Protein AF-M6FVX1-F1 (afdb_monomer_lite)

Radius of gyration: 15.95 Å; chains: 1; bounding box: 38×27×40 Å

Secondary structure (DSSP, 8-state):
-EEEES---SSPPPGGGSTT--EEEEEB--THHHHHHSGGGS------GGGGT--PPEEESSSS--TTT-EEEETTEEEEEPPHHHHTTSPB-PBPPTTHHHHHHHHHHHHS--

pLDDT: mean 89.88, std 7.35, range [46.69, 96.62]

Organism: NCBI:txid996804

Structure (mmCIF, N/CA/C/O backbone):
data_AF-M6FVX1-F1
#
_entry.id   AF-M6FVX1-F1
#
loop_
_atom_site.group_PDB
_atom_site.id
_atom_site.type_symbol
_atom_site.label_atom_id
_atom_site.label_alt_id
_atom_site.label_comp_id
_atom_site.label_asym_id
_atom_site.label_entity_id
_atom_site.label_seq_id
_atom_site.pdbx_PDB_ins_code
_atom_site.Cartn_x
_atom_site.Cartn_y
_atom_site.Cartn_z
_atom_site.occupancy
_atom_site.B_iso_or_equiv
_atom_site.auth_seq_id
_atom_site.auth_comp_id
_atom_site.auth_asym_id
_atom_site.auth_atom_id
_atom_site.pdbx_PDB_model_num
ATOM 1 N N . MET A 1 1 ? 4.470 5.313 3.480 1.00 88.88 1 MET A N 1
ATOM 2 C CA . MET A 1 1 ? 3.725 4.213 2.831 1.00 88.88 1 MET A CA 1
ATOM 3 C C . MET A 1 1 ? 2.622 3.774 3.768 1.00 88.88 1 MET A C 1
ATOM 5 O O . MET A 1 1 ? 2.798 3.894 4.975 1.00 88.88 1 MET A O 1
ATOM 9 N N . ALA A 1 2 ? 1.511 3.307 3.219 1.00 92.38 2 ALA A N 1
ATOM 10 C CA . ALA A 1 2 ? 0.438 2.668 3.963 1.00 92.38 2 ALA A CA 1
ATOM 11 C C . ALA A 1 2 ? -0.020 1.409 3.230 1.00 92.38 2 ALA A C 1
ATOM 13 O O . ALA A 1 2 ? 0.160 1.302 2.016 1.00 92.38 2 ALA A O 1
ATOM 14 N N . GLY A 1 3 ? -0.608 0.484 3.983 1.00 92.25 3 GLY A N 1
ATOM 15 C CA . GLY A 1 3 ? -1.238 -0.720 3.463 1.00 92.25 3 GLY A CA 1
ATOM 16 C C . GLY A 1 3 ? -2.665 -0.843 3.981 1.00 92.25 3 GLY A C 1
ATOM 17 O O . GLY A 1 3 ? -2.930 -0.531 5.142 1.00 92.25 3 GLY A O 1
ATOM 18 N N . LEU A 1 4 ? -3.578 -1.286 3.121 1.00 93.38 4 LEU A N 1
ATOM 19 C CA . LEU A 1 4 ? -4.910 -1.716 3.532 1.00 93.38 4 LEU A CA 1
ATOM 20 C C . LEU A 1 4 ? -4.798 -3.128 4.110 1.00 93.38 4 LEU A C 1
ATOM 22 O O . LEU A 1 4 ? -4.457 -4.050 3.376 1.00 93.38 4 LEU A O 1
ATOM 26 N N . MET A 1 5 ? -5.048 -3.297 5.404 1.00 93.56 5 MET A N 1
ATOM 27 C CA . MET A 1 5 ? -4.966 -4.600 6.074 1.00 93.56 5 MET A CA 1
ATOM 28 C C . MET A 1 5 ? -6.161 -5.492 5.713 1.00 93.56 5 MET A C 1
ATOM 30 O O . MET A 1 5 ? -7.287 -5.005 5.636 1.00 93.56 5 MET A O 1
ATOM 34 N N . ASP A 1 6 ? -5.936 -6.799 5.552 1.00 92.94 6 ASP A N 1
ATOM 35 C CA . ASP A 1 6 ? -7.003 -7.802 5.409 1.00 92.94 6 ASP A CA 1
ATOM 36 C C . ASP A 1 6 ? -7.617 -8.143 6.771 1.00 92.94 6 ASP A C 1
ATOM 38 O O . ASP A 1 6 ? -7.410 -9.212 7.351 1.00 92.94 6 ASP A O 1
ATOM 42 N N . TRP A 1 7 ? -8.340 -7.173 7.316 1.00 91.31 7 TRP A N 1
ATOM 43 C CA . TRP A 1 7 ? -9.033 -7.289 8.587 1.00 91.31 7 TRP A CA 1
ATOM 44 C C . TRP A 1 7 ? -10.417 -6.645 8.494 1.00 91.31 7 TRP A C 1
ATOM 46 O O . TRP A 1 7 ? -10.590 -5.601 7.868 1.00 91.31 7 TRP A O 1
ATOM 56 N N . ILE A 1 8 ? -11.399 -7.284 9.127 1.00 89.94 8 ILE A N 1
ATOM 57 C CA . ILE A 1 8 ? -12.775 -6.804 9.235 1.00 89.94 8 ILE A CA 1
ATOM 58 C C . ILE A 1 8 ? -13.277 -7.075 10.652 1.00 89.94 8 ILE A C 1
ATOM 60 O O . ILE A 1 8 ? -13.028 -8.143 11.213 1.00 89.94 8 ILE A O 1
ATOM 64 N N . GLY A 1 9 ? -13.977 -6.106 11.230 1.00 87.94 9 GLY A N 1
ATOM 65 C CA . GLY A 1 9 ? -14.549 -6.206 12.564 1.00 87.94 9 GLY A CA 1
ATOM 66 C C . GLY A 1 9 ? -15.362 -4.967 12.916 1.00 87.94 9 GLY A C 1
ATOM 67 O O . GLY A 1 9 ? -15.233 -3.922 12.283 1.00 87.94 9 GLY A O 1
ATOM 68 N N . GLU A 1 10 ? -16.213 -5.094 13.929 1.00 86.88 10 GLU A N 1
ATOM 69 C CA . GLU A 1 10 ? -17.144 -4.035 14.350 1.00 86.88 10 GLU A CA 1
ATOM 70 C C . GLU A 1 10 ? -16.553 -3.088 15.406 1.00 86.88 10 GLU A C 1
ATOM 72 O O . GLU A 1 10 ? -17.126 -2.048 15.720 1.00 86.88 10 GLU A O 1
ATOM 77 N N . VAL A 1 11 ? -15.400 -3.445 15.974 1.00 88.56 11 VAL A N 1
ATOM 78 C CA . VAL A 1 11 ? -14.725 -2.706 17.048 1.00 88.56 11 VAL A CA 1
ATOM 79 C C . VAL A 1 11 ? -13.300 -2.369 16.644 1.00 88.56 11 VAL A C 1
ATOM 81 O O . VAL A 1 11 ? -12.719 -3.045 15.806 1.00 88.56 11 VAL A O 1
ATOM 84 N N . VAL A 1 12 ? -12.708 -1.349 17.266 1.00 87.50 12 VAL A N 1
ATOM 85 C CA . VAL A 1 12 ? -11.298 -0.997 17.036 1.00 87.50 12 VAL A CA 1
ATOM 86 C C . VAL A 1 12 ? -10.401 -2.228 17.251 1.00 87.50 12 VAL A C 1
ATOM 88 O O . VAL A 1 12 ? -10.460 -2.807 18.341 1.00 87.50 12 VAL A O 1
ATOM 91 N N . PRO A 1 13 ? -9.562 -2.615 16.267 1.00 89.25 13 PRO A N 1
ATOM 92 C CA . PRO A 1 13 ? -8.708 -3.787 16.400 1.00 89.25 13 PRO A CA 1
ATOM 93 C C . PRO A 1 13 ? -7.659 -3.579 17.493 1.00 89.25 13 PRO A C 1
ATOM 95 O O . PRO A 1 13 ? -7.055 -2.511 17.620 1.00 89.25 13 PRO A O 1
ATOM 98 N N . LYS A 1 14 ? -7.405 -4.633 18.261 1.00 89.06 14 LYS A N 1
ATOM 99 C CA . LYS A 1 14 ? -6.241 -4.781 19.133 1.00 89.06 14 LYS A CA 1
ATOM 100 C C . LYS A 1 14 ? -5.107 -5.441 18.356 1.00 89.06 14 LYS A C 1
ATOM 102 O O . LYS A 1 14 ? -5.306 -6.016 17.291 1.00 89.06 14 LYS A O 1
ATOM 107 N N . GLU A 1 15 ? -3.907 -5.413 18.928 1.00 87.44 15 GLU A N 1
ATOM 108 C CA . GLU A 1 15 ? -2.715 -5.995 18.304 1.00 87.44 15 GLU A CA 1
ATOM 109 C C . GLU A 1 15 ? -2.925 -7.453 17.852 1.00 87.44 15 GLU A C 1
ATOM 111 O O . GLU A 1 15 ? -2.589 -7.807 16.723 1.00 87.44 15 GLU A O 1
ATOM 116 N N . ASN A 1 16 ? -3.541 -8.278 18.703 1.00 88.50 16 ASN A N 1
ATOM 117 C CA . ASN A 1 16 ? -3.797 -9.688 18.403 1.00 88.50 16 ASN A CA 1
ATOM 118 C C . ASN A 1 16 ? -4.836 -9.899 17.292 1.00 88.50 16 ASN A C 1
ATOM 120 O O . ASN A 1 16 ? -4.800 -10.940 16.643 1.00 88.50 16 ASN A O 1
ATOM 124 N N . ASP A 1 17 ? -5.725 -8.933 17.041 1.00 90.88 17 ASP A N 1
ATOM 125 C CA . ASP A 1 17 ? -6.719 -9.032 15.963 1.00 90.88 17 ASP A CA 1
ATOM 126 C C . ASP A 1 17 ? -6.061 -8.894 14.578 1.00 90.88 17 ASP A C 1
ATOM 128 O O . ASP A 1 17 ? -6.582 -9.387 13.575 1.00 90.88 17 ASP A O 1
ATOM 132 N N . LEU A 1 18 ? -4.891 -8.247 14.530 1.00 91.19 18 LEU A N 1
ATOM 133 C CA . LEU A 1 18 ? -4.089 -8.037 13.324 1.00 91.19 18 LEU A CA 1
ATOM 134 C C . LEU A 1 18 ? -3.009 -9.111 13.125 1.00 91.19 18 LEU A C 1
ATOM 136 O O . LEU A 1 18 ? -2.370 -9.139 12.074 1.00 91.19 18 LEU A O 1
ATOM 140 N N . ALA A 1 19 ? -2.798 -9.994 14.104 1.00 93.19 19 ALA A N 1
ATOM 141 C CA . ALA A 1 19 ? -1.752 -11.005 14.040 1.00 93.19 19 ALA A CA 1
ATOM 142 C C . ALA A 1 19 ? -1.961 -11.963 12.853 1.00 93.19 19 ALA A C 1
ATOM 144 O O . ALA A 1 19 ? -3.048 -12.505 12.641 1.00 93.19 19 ALA A O 1
ATOM 145 N N . GLY A 1 20 ? -0.905 -12.161 12.065 1.00 92.88 20 GLY A N 1
ATOM 146 C CA . GLY A 1 20 ? -0.908 -12.995 10.863 1.00 92.88 20 GLY A CA 1
ATOM 147 C C . GLY A 1 20 ? -1.705 -12.431 9.681 1.00 92.88 20 GLY A C 1
ATOM 148 O O . GLY A 1 20 ? -1.777 -13.088 8.641 1.00 92.88 20 GLY A O 1
ATOM 149 N N . LYS A 1 21 ? -2.308 -11.240 9.801 1.00 93.88 21 LYS A N 1
ATOM 150 C CA . LYS A 1 21 ? -2.999 -10.577 8.687 1.00 93.88 21 LYS A CA 1
ATOM 151 C C . LYS A 1 21 ? -1.990 -9.939 7.739 1.00 93.88 21 LYS A C 1
ATOM 153 O O . LYS A 1 21 ? -0.941 -9.474 8.165 1.00 93.88 21 LYS A O 1
ATOM 158 N N . GLN A 1 22 ? -2.326 -9.903 6.453 1.00 94.25 22 GLN A N 1
ATOM 159 C CA . GLN A 1 22 ? -1.496 -9.306 5.404 1.00 94.25 22 GLN A CA 1
ATOM 160 C C . GLN A 1 22 ? -2.099 -7.991 4.907 1.00 94.25 22 GLN A C 1
ATOM 162 O O . GLN A 1 22 ? -3.252 -7.667 5.200 1.00 94.25 22 GLN A O 1
ATOM 167 N N . THR A 1 23 ? -1.334 -7.235 4.123 1.00 94.00 23 THR A N 1
ATOM 168 C CA . THR A 1 23 ? -1.873 -6.098 3.373 1.00 94.00 23 THR A CA 1
ATOM 169 C C . THR A 1 23 ? -2.499 -6.575 2.065 1.00 94.00 23 THR A C 1
ATOM 171 O O . THR A 1 23 ? -1.857 -7.290 1.305 1.00 94.00 23 THR A O 1
ATOM 174 N N . ILE A 1 24 ? -3.718 -6.132 1.768 1.00 93.88 24 ILE A N 1
ATOM 175 C CA . ILE A 1 24 ? -4.396 -6.353 0.482 1.00 93.88 24 ILE A CA 1
ATOM 176 C C . ILE A 1 24 ? -3.752 -5.504 -0.619 1.00 93.88 24 ILE A C 1
ATOM 178 O O . ILE A 1 24 ? -3.616 -5.942 -1.758 1.00 93.88 24 ILE A O 1
ATOM 182 N N . LYS A 1 25 ? -3.396 -4.258 -0.292 1.00 92.44 25 LYS A N 1
ATOM 183 C CA . LYS A 1 25 ? -2.796 -3.307 -1.232 1.00 92.44 25 LYS A CA 1
ATOM 184 C C . LYS A 1 25 ? -1.943 -2.298 -0.484 1.00 92.44 25 LYS A C 1
ATOM 186 O O . LYS A 1 25 ? -2.350 -1.850 0.590 1.00 92.44 25 LYS A O 1
ATOM 191 N N . GLN A 1 26 ? -0.825 -1.880 -1.071 1.00 93.94 26 GLN A N 1
ATOM 192 C CA . GLN A 1 26 ? 0.026 -0.823 -0.526 1.00 93.94 26 GLN A CA 1
ATOM 193 C C . GLN A 1 26 ? 0.169 0.374 -1.474 1.00 93.94 26 GLN A C 1
ATOM 195 O O . GLN A 1 26 ? 0.037 0.259 -2.694 1.00 93.94 26 GLN A O 1
ATOM 200 N N . GLY A 1 27 ? 0.450 1.543 -0.897 1.00 92.44 27 GLY A N 1
ATOM 201 C CA . GLY A 1 27 ? 0.668 2.774 -1.649 1.00 92.44 27 GLY A CA 1
ATOM 202 C C . GLY A 1 27 ? 1.274 3.908 -0.828 1.00 92.44 27 GLY A C 1
ATOM 203 O O . GLY A 1 27 ? 1.481 3.821 0.390 1.00 92.44 27 GLY A O 1
ATOM 204 N N . GLN A 1 28 ? 1.583 5.009 -1.509 1.00 92.31 28 GLN A N 1
ATOM 205 C CA . GLN A 1 28 ? 2.058 6.228 -0.866 1.00 92.31 28 GLN A CA 1
ATOM 206 C C . GLN A 1 28 ? 0.868 7.102 -0.473 1.00 92.31 28 GLN A C 1
ATOM 208 O O . GLN A 1 28 ? 0.061 7.456 -1.317 1.00 92.31 28 GLN A O 1
ATOM 213 N N . ILE A 1 29 ? 0.789 7.505 0.793 1.00 91.31 29 ILE A N 1
ATOM 214 C CA . ILE A 1 29 ? -0.226 8.444 1.282 1.00 91.31 29 ILE A CA 1
ATOM 215 C C . ILE A 1 29 ? 0.447 9.630 1.966 1.00 91.31 29 ILE A C 1
ATOM 217 O O . ILE A 1 29 ? 1.546 9.5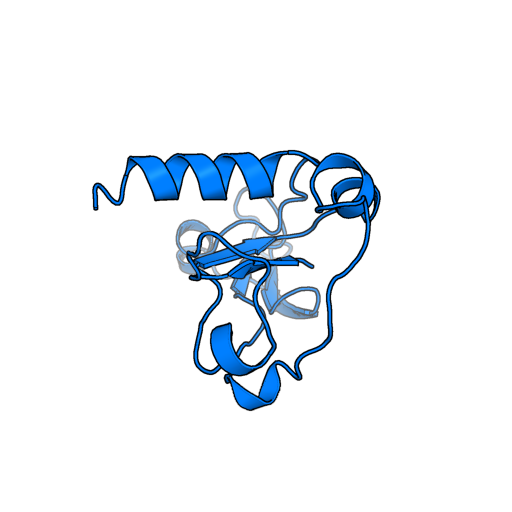06 2.511 1.00 91.31 29 ILE A O 1
ATOM 221 N N . HIS A 1 30 ? -0.233 10.773 1.980 1.00 91.94 30 HIS A N 1
ATOM 222 C CA . HIS A 1 30 ? 0.145 11.897 2.832 1.00 91.94 30 HIS A CA 1
ATOM 223 C C . HIS A 1 30 ? -0.343 11.665 4.267 1.00 91.94 30 HIS A C 1
ATOM 225 O O . HIS A 1 30 ? -1.408 11.076 4.462 1.00 91.94 30 HIS A O 1
ATOM 231 N N . ILE A 1 31 ? 0.355 12.213 5.267 1.00 88.88 31 ILE A N 1
ATOM 232 C CA . ILE A 1 31 ? -0.045 12.109 6.683 1.00 88.88 31 ILE A CA 1
ATOM 233 C C . ILE A 1 31 ? -1.444 12.688 6.955 1.00 88.88 31 ILE A C 1
ATOM 235 O O . ILE A 1 31 ? -2.159 12.204 7.824 1.00 88.88 31 ILE A O 1
ATOM 239 N N . LYS A 1 32 ? -1.872 13.664 6.140 1.00 91.75 32 LYS A N 1
ATOM 240 C CA . LYS A 1 32 ? -3.227 14.246 6.166 1.00 91.75 32 LYS A CA 1
ATOM 241 C C . LYS A 1 32 ? -4.326 13.182 6.068 1.00 91.75 32 LYS A C 1
ATOM 243 O O . LYS A 1 32 ? -5.355 13.348 6.701 1.00 91.75 32 LYS A O 1
ATOM 248 N N . THR A 1 33 ? -4.076 12.072 5.375 1.00 91.56 33 THR A N 1
ATOM 249 C CA . THR A 1 33 ? -4.990 10.918 5.315 1.00 91.56 33 THR A CA 1
ATOM 250 C C . THR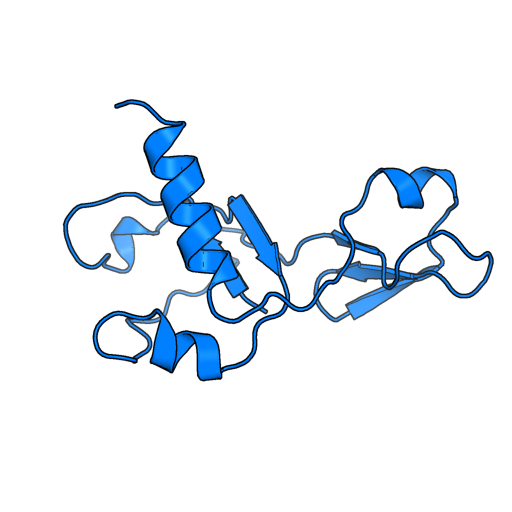 A 1 33 ? -5.427 10.460 6.707 1.00 91.56 33 THR A C 1
ATOM 252 O O . THR A 1 33 ? -6.604 10.223 6.921 1.00 91.56 33 THR A O 1
ATOM 255 N N . ILE A 1 34 ? -4.517 10.435 7.691 1.00 89.50 34 ILE A N 1
ATOM 256 C CA . ILE A 1 34 ? -4.845 10.053 9.075 1.00 89.50 34 ILE A CA 1
ATOM 257 C C . ILE A 1 34 ? -5.882 11.013 9.668 1.00 89.50 34 ILE A C 1
ATOM 259 O O . ILE A 1 34 ? -6.825 10.579 10.320 1.00 89.50 34 ILE A O 1
ATOM 263 N N . HIS A 1 35 ? -5.747 12.315 9.420 1.00 89.69 35 HIS A N 1
ATOM 264 C CA . HIS A 1 35 ? -6.691 13.305 9.935 1.00 89.69 35 HIS A CA 1
ATOM 265 C C . HIS A 1 35 ? -8.063 13.263 9.259 1.00 89.69 35 HIS A C 1
ATOM 267 O O . HIS A 1 35 ? -9.044 13.655 9.889 1.00 89.69 35 HIS A O 1
ATOM 273 N N . GLU A 1 36 ? -8.123 12.830 8.001 1.00 90.31 36 GLU A N 1
ATOM 274 C CA . GLU A 1 36 ? -9.369 12.780 7.231 1.00 90.31 36 GLU A CA 1
ATOM 275 C C . GLU A 1 36 ? -10.114 11.452 7.418 1.00 90.31 36 GLU A C 1
ATOM 277 O O . GLU A 1 36 ? -11.340 11.449 7.472 1.00 90.31 36 GLU A O 1
ATOM 282 N N . THR A 1 37 ? -9.400 10.325 7.542 1.00 87.88 37 THR A N 1
ATOM 283 C CA . THR A 1 37 ? -10.017 8.989 7.476 1.00 87.88 37 THR A CA 1
ATOM 284 C C . THR A 1 37 ? -9.847 8.133 8.728 1.00 87.88 37 THR A C 1
ATOM 286 O O . THR A 1 37 ? -10.520 7.110 8.834 1.00 87.88 37 THR A O 1
ATOM 289 N N . ALA A 1 38 ? -8.948 8.468 9.662 1.00 86.69 38 ALA A N 1
ATOM 290 C CA . ALA A 1 38 ? -8.761 7.647 10.860 1.00 86.69 38 ALA A CA 1
ATOM 291 C C . ALA A 1 38 ? -9.822 7.947 11.926 1.00 86.69 38 ALA A C 1
ATOM 293 O O . ALA A 1 38 ? -10.235 9.095 12.117 1.00 86.69 38 ALA A O 1
ATOM 294 N N . LEU A 1 39 ? -10.195 6.917 12.690 1.00 82.88 39 LEU A N 1
ATOM 295 C CA . LEU A 1 39 ? -11.030 7.075 13.877 1.00 82.88 39 LEU A CA 1
ATOM 296 C C . LEU A 1 39 ? -10.350 8.042 14.860 1.00 82.88 39 LEU A C 1
ATOM 298 O O . LEU A 1 39 ? -9.171 7.888 15.182 1.00 82.88 39 LEU A O 1
ATOM 302 N N . ASP A 1 40 ? -11.079 9.065 15.304 1.00 86.81 40 ASP A N 1
ATOM 303 C CA . ASP A 1 40 ? -10.577 10.165 16.142 1.00 86.81 40 ASP A CA 1
ATOM 304 C C . ASP A 1 40 ? -9.334 10.891 15.589 1.00 86.81 40 ASP A C 1
ATOM 306 O O . ASP A 1 40 ? -8.598 11.523 16.350 1.00 86.81 40 ASP A O 1
ATOM 310 N N . LYS A 1 41 ? -9.077 10.816 14.274 1.00 88.44 41 LYS A N 1
ATOM 311 C CA . LYS A 1 41 ? -7.953 11.496 13.606 1.00 88.44 41 LYS A CA 1
ATOM 312 C C . LYS A 1 41 ? -6.571 11.112 14.161 1.00 88.44 41 LYS A C 1
ATOM 314 O O . LYS A 1 41 ? -5.648 11.930 14.122 1.00 88.44 41 LYS A O 1
ATOM 319 N N . LYS A 1 42 ? -6.424 9.893 14.699 1.00 85.12 42 LYS A N 1
ATOM 320 C CA . LYS A 1 42 ? -5.205 9.414 15.378 1.00 85.12 42 LYS A CA 1
ATOM 321 C C . LYS A 1 42 ? -4.768 8.028 14.902 1.00 85.12 42 LYS A C 1
ATOM 323 O O . LYS A 1 42 ? -5.553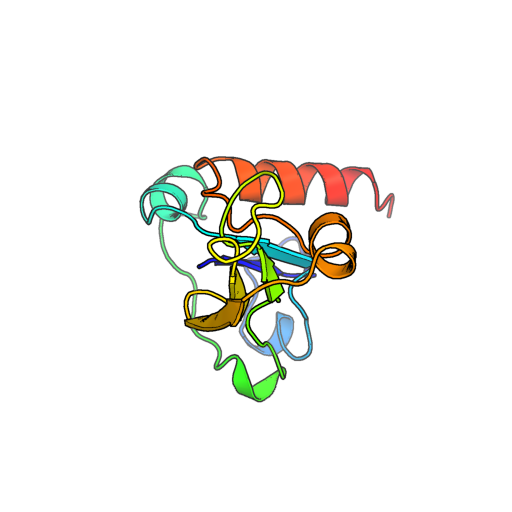 7.262 14.353 1.00 85.12 42 LYS A O 1
ATOM 328 N N . ILE A 1 43 ? -3.501 7.699 15.152 1.00 84.56 43 ILE A N 1
ATOM 329 C CA . ILE A 1 43 ? -2.960 6.347 14.960 1.00 84.56 43 ILE A CA 1
ATOM 330 C C . ILE A 1 43 ? -3.336 5.498 16.177 1.00 84.56 43 ILE A C 1
ATOM 332 O O . ILE A 1 43 ? -3.154 5.929 17.317 1.00 84.56 43 ILE A O 1
ATOM 336 N N . LEU A 1 44 ? -3.854 4.296 15.935 1.00 81.44 44 LEU A N 1
ATOM 337 C CA . LEU A 1 44 ? -4.270 3.361 16.976 1.00 81.44 44 LEU A CA 1
ATOM 338 C C . LEU A 1 44 ? -3.275 2.203 17.059 1.00 81.44 44 LEU A C 1
ATOM 340 O O . LEU A 1 44 ? -3.225 1.352 16.176 1.00 81.44 44 LEU A O 1
ATOM 344 N N . GLY A 1 45 ? -2.499 2.179 18.143 1.00 83.06 45 GLY A N 1
ATOM 345 C CA . GLY A 1 45 ? -1.574 1.091 18.451 1.00 83.06 45 GLY A CA 1
ATOM 346 C C . GLY A 1 45 ? -0.305 1.059 17.595 1.00 83.06 45 GLY A C 1
ATOM 347 O O . GLY A 1 45 ? -0.015 1.957 16.805 1.00 83.06 45 GLY A O 1
ATOM 348 N N . TYR A 1 46 ? 0.478 0.006 17.813 1.00 86.62 46 TYR A N 1
ATOM 349 C CA . TYR A 1 46 ? 1.709 -0.298 17.096 1.00 86.62 46 TYR A CA 1
ATOM 350 C C . TYR A 1 46 ? 1.911 -1.813 17.123 1.00 86.62 46 TYR A C 1
ATOM 352 O O . TYR A 1 46 ? 1.842 -2.418 18.190 1.00 86.62 46 TYR A O 1
ATOM 360 N N . ARG A 1 47 ? 2.178 -2.411 15.961 1.00 89.06 47 ARG A N 1
ATOM 361 C CA . ARG A 1 47 ? 2.583 -3.810 15.830 1.00 89.06 47 ARG A CA 1
ATOM 362 C C . ARG A 1 47 ? 3.791 -3.886 14.913 1.00 89.06 47 ARG A C 1
ATOM 364 O O . ARG A 1 47 ? 3.829 -3.228 13.873 1.00 89.06 47 ARG A O 1
ATOM 371 N N . ASN A 1 48 ? 4.787 -4.670 15.308 1.00 91.25 48 ASN A N 1
ATOM 372 C CA . ASN A 1 48 ? 5.971 -4.862 14.488 1.00 91.25 48 ASN A CA 1
ATOM 373 C C . ASN A 1 48 ? 5.637 -5.745 13.271 1.00 91.25 48 ASN A C 1
ATOM 375 O O . ASN A 1 48 ? 5.356 -6.928 13.436 1.00 91.25 48 ASN A O 1
ATOM 379 N N . LEU A 1 49 ? 5.737 -5.176 12.066 1.00 91.62 49 LEU A N 1
ATOM 380 C CA . LEU A 1 49 ? 5.434 -5.842 10.793 1.00 91.62 49 LEU A CA 1
ATOM 381 C C . LEU A 1 49 ? 6.226 -7.139 10.561 1.00 91.62 49 LEU A C 1
ATOM 383 O O . LEU A 1 49 ? 5.719 -8.059 9.921 1.00 91.62 49 LEU A O 1
ATOM 387 N N . TYR A 1 50 ? 7.442 -7.243 11.112 1.00 93.12 50 TYR A N 1
ATOM 388 C CA . TYR A 1 50 ? 8.268 -8.449 10.989 1.00 93.12 50 TYR A CA 1
ATOM 389 C C . TYR A 1 50 ? 7.623 -9.685 11.628 1.00 93.12 50 TYR A C 1
ATOM 391 O O . TYR A 1 50 ? 7.895 -10.799 11.191 1.00 93.12 50 TYR A O 1
ATOM 399 N N . LEU A 1 51 ? 6.771 -9.503 12.645 1.00 94.19 51 LEU A N 1
ATOM 400 C CA . LEU A 1 51 ? 6.072 -10.612 13.303 1.00 94.19 51 LEU A CA 1
ATOM 401 C C . LEU A 1 51 ? 5.037 -11.271 12.386 1.00 94.19 51 LEU A C 1
ATOM 403 O O . LEU A 1 51 ? 4.701 -12.433 12.590 1.00 94.19 51 LEU A O 1
ATOM 407 N N . ASP A 1 52 ? 4.552 -10.532 11.389 1.00 94.06 52 ASP A N 1
ATOM 408 C CA . ASP A 1 52 ? 3.522 -10.979 10.453 1.00 94.06 52 ASP A CA 1
ATOM 409 C C . ASP A 1 52 ? 4.069 -11.153 9.029 1.00 94.06 52 ASP A C 1
ATOM 411 O O . ASP A 1 52 ? 3.297 -11.360 8.098 1.00 94.06 52 ASP A O 1
ATOM 415 N N . TYR A 1 53 ? 5.393 -11.080 8.841 1.00 94.38 53 TYR A N 1
ATOM 416 C CA . TYR A 1 53 ? 6.060 -11.177 7.534 1.00 94.38 53 TYR A CA 1
ATOM 417 C C . TYR A 1 53 ? 5.556 -10.156 6.497 1.00 94.38 53 TYR A C 1
ATOM 419 O O . TYR A 1 53 ? 5.609 -10.409 5.293 1.00 94.38 53 TYR A O 1
ATOM 427 N N . ILE A 1 54 ? 5.082 -8.993 6.955 1.00 94.88 54 ILE A N 1
ATOM 428 C CA . ILE A 1 54 ? 4.618 -7.923 6.070 1.00 94.88 54 ILE A CA 1
ATOM 429 C C . ILE A 1 54 ? 5.834 -7.177 5.522 1.00 94.88 54 ILE A C 1
ATOM 431 O O . ILE A 1 54 ? 6.561 -6.500 6.251 1.00 94.88 54 ILE A O 1
ATOM 435 N N . GLU A 1 55 ? 6.016 -7.268 4.211 1.00 94.75 55 GLU A N 1
ATOM 436 C CA . GLU A 1 55 ? 7.080 -6.606 3.463 1.00 94.75 55 GLU A CA 1
ATOM 437 C C . GLU A 1 55 ? 6.498 -5.545 2.515 1.00 94.75 55 GLU A C 1
ATOM 439 O O . GLU A 1 55 ? 5.334 -5.638 2.119 1.00 94.75 55 GLU A O 1
ATOM 444 N N . PRO A 1 56 ? 7.285 -4.531 2.113 1.00 95.12 56 PRO A N 1
ATOM 445 C CA . PRO A 1 56 ? 6.854 -3.606 1.076 1.00 95.12 56 PRO A CA 1
ATOM 446 C C . PRO A 1 56 ? 6.626 -4.314 -0.263 1.00 95.12 56 PRO A C 1
ATOM 448 O O . PRO A 1 56 ? 7.470 -5.113 -0.687 1.00 95.12 56 PRO A O 1
ATOM 451 N N . ASP A 1 57 ? 5.543 -3.947 -0.947 1.00 94.88 57 ASP A N 1
ATOM 452 C CA . ASP A 1 57 ? 5.228 -4.449 -2.288 1.00 94.88 57 ASP A CA 1
ATOM 453 C C . ASP A 1 57 ? 6.269 -4.000 -3.333 1.00 94.88 57 ASP A C 1
ATOM 455 O O . ASP A 1 57 ? 7.052 -3.056 -3.130 1.00 94.88 57 ASP A O 1
ATOM 459 N N . LEU A 1 58 ? 6.264 -4.691 -4.477 1.00 95.56 58 LEU A N 1
ATOM 460 C CA . LEU A 1 58 ? 7.029 -4.306 -5.657 1.00 95.56 58 LEU A CA 1
ATOM 461 C C . LEU A 1 58 ? 6.231 -3.337 -6.532 1.00 95.56 58 LEU A C 1
ATOM 463 O O . LEU A 1 58 ? 5.069 -3.586 -6.847 1.00 95.56 58 LEU A O 1
ATOM 467 N N . PHE A 1 59 ? 6.884 -2.262 -6.969 1.00 95.38 59 PHE A N 1
ATOM 468 C CA . PHE A 1 59 ? 6.270 -1.215 -7.780 1.00 95.38 59 PHE A CA 1
ATOM 469 C C . PHE A 1 59 ? 7.148 -0.806 -8.960 1.00 95.38 59 PHE A C 1
ATOM 471 O O . PHE A 1 59 ? 8.378 -0.839 -8.877 1.00 95.38 59 PHE A O 1
ATOM 478 N N . ARG A 1 60 ? 6.520 -0.321 -10.033 1.00 94.88 60 ARG A N 1
ATOM 479 C CA . ARG A 1 60 ? 7.201 0.469 -11.068 1.00 94.88 60 ARG A CA 1
ATOM 480 C C . ARG A 1 60 ? 7.264 1.941 -10.657 1.00 94.88 60 ARG A C 1
ATOM 482 O O . ARG A 1 60 ? 6.296 2.489 -10.133 1.00 94.88 60 ARG A O 1
ATOM 489 N N . SER A 1 61 ? 8.401 2.586 -10.906 1.00 93.62 61 SER A N 1
ATOM 490 C CA . SER A 1 61 ? 8.672 3.962 -10.461 1.00 93.62 61 SER A CA 1
ATOM 491 C C . SER A 1 61 ? 7.836 5.044 -11.150 1.00 93.62 61 SER A C 1
ATOM 493 O O . SER A 1 61 ? 7.748 6.159 -10.645 1.00 93.62 61 SER A O 1
ATOM 495 N N . GLN A 1 62 ? 7.271 4.750 -12.320 1.00 91.06 62 GLN A N 1
ATOM 496 C CA . GLN A 1 62 ? 6.576 5.720 -13.163 1.00 91.06 62 GLN A CA 1
ATOM 497 C C . GLN A 1 62 ? 5.541 5.036 -14.056 1.00 91.06 62 GLN A C 1
ATOM 499 O O . GLN A 1 62 ? 5.532 3.806 -14.175 1.00 91.06 62 GLN A O 1
ATOM 504 N N . ASP A 1 63 ? 4.685 5.845 -14.684 1.00 88.75 63 ASP A N 1
ATOM 505 C CA . ASP A 1 63 ? 3.758 5.339 -15.688 1.00 88.75 63 ASP A CA 1
ATOM 506 C C . ASP A 1 63 ? 4.444 5.164 -17.049 1.00 88.75 63 ASP A C 1
ATOM 508 O O . ASP A 1 63 ? 5.366 5.903 -17.395 1.00 88.75 63 ASP A O 1
ATOM 512 N N . GLY A 1 64 ? 3.992 4.173 -17.815 1.00 85.94 64 GLY A N 1
ATOM 513 C CA . GLY A 1 64 ? 4.669 3.680 -19.010 1.00 85.94 64 GLY A CA 1
ATOM 514 C C . GLY A 1 64 ? 6.026 3.006 -18.755 1.00 85.94 64 GLY A C 1
ATOM 515 O O . GLY A 1 64 ? 6.588 3.038 -17.658 1.00 85.94 64 GLY A O 1
ATOM 516 N N . TYR A 1 65 ? 6.558 2.398 -19.817 1.00 91.88 65 TYR A N 1
ATOM 517 C CA . TYR A 1 65 ? 7.904 1.835 -19.852 1.00 91.88 65 TYR A CA 1
ATOM 518 C C . TYR A 1 65 ? 8.845 2.744 -20.639 1.00 91.88 65 TYR A C 1
ATOM 520 O O . TYR A 1 65 ? 8.572 3.093 -21.789 1.00 91.88 65 TYR A O 1
ATOM 528 N N . GLN A 1 66 ? 9.995 3.057 -20.053 1.00 92.44 66 GLN A N 1
ATOM 529 C CA . GLN A 1 66 ? 11.092 3.721 -20.737 1.00 92.44 66 GLN A CA 1
ATOM 530 C C . GLN A 1 66 ? 12.412 3.029 -20.385 1.00 92.44 66 GLN A C 1
ATOM 532 O O . GLN A 1 66 ? 12.838 2.970 -19.226 1.00 92.44 66 GLN A O 1
ATOM 537 N N . LEU A 1 67 ? 13.063 2.497 -21.422 1.00 90.75 67 LEU A N 1
ATOM 538 C CA . LEU A 1 67 ? 14.331 1.790 -21.301 1.00 90.75 67 LEU A CA 1
ATOM 539 C C . LEU A 1 67 ? 15.392 2.704 -20.671 1.00 90.75 67 LEU A C 1
ATOM 541 O O . LEU A 1 67 ? 15.636 3.809 -21.150 1.00 90.75 67 LEU A O 1
ATOM 545 N N . GLY A 1 68 ? 16.028 2.222 -19.602 1.00 89.12 68 GLY A N 1
ATOM 546 C CA . GLY A 1 68 ? 17.105 2.936 -18.911 1.00 89.12 68 GLY A CA 1
ATOM 547 C C . GLY A 1 68 ? 16.655 4.025 -17.931 1.00 89.12 68 GLY A C 1
ATOM 548 O O . GLY A 1 68 ? 17.515 4.661 -17.327 1.00 89.12 68 GLY A O 1
ATOM 549 N N . SER A 1 69 ? 15.348 4.236 -17.728 1.00 92.19 69 SER A N 1
ATOM 550 C CA . SER A 1 69 ? 14.839 5.175 -16.712 1.00 92.19 69 SER A CA 1
ATOM 551 C C . SER A 1 69 ? 13.787 4.568 -15.786 1.00 92.19 69 SER A C 1
ATOM 553 O O . SER A 1 69 ? 13.793 4.882 -14.598 1.00 92.19 69 SER A O 1
ATOM 555 N N . SER A 1 70 ? 12.927 3.669 -16.277 1.00 94.19 70 SER A N 1
ATOM 556 C CA . SER A 1 70 ? 11.945 2.977 -15.437 1.00 94.19 70 SER A CA 1
ATOM 557 C C . SER A 1 70 ? 12.637 2.030 -14.456 1.00 94.19 70 SER A C 1
ATOM 559 O O . SER A 1 70 ? 13.495 1.237 -14.851 1.00 94.19 70 SER A O 1
ATOM 561 N N . LYS A 1 71 ? 12.265 2.091 -13.173 1.00 96.00 71 LYS A N 1
ATOM 562 C CA . LYS A 1 71 ? 12.887 1.305 -12.099 1.00 96.00 71 LYS A CA 1
ATOM 563 C C . LYS A 1 71 ? 11.878 0.397 -11.412 1.00 96.00 71 LYS A C 1
ATOM 565 O O . LYS A 1 71 ? 10.722 0.772 -11.222 1.00 96.00 71 LYS A O 1
ATOM 570 N N . LEU A 1 72 ? 12.352 -0.782 -11.017 1.00 96.19 72 LEU A N 1
ATOM 571 C CA . LEU A 1 72 ? 11.671 -1.659 -10.076 1.00 96.19 72 LEU A CA 1
ATOM 572 C C . LEU A 1 72 ? 12.002 -1.200 -8.655 1.00 96.19 72 LEU A C 1
ATOM 574 O O . LEU A 1 72 ? 13.176 -1.030 -8.308 1.00 96.19 72 LEU A O 1
ATOM 578 N N . MET A 1 73 ? 10.975 -1.024 -7.835 1.00 96.12 73 MET A N 1
ATOM 579 C CA . MET A 1 73 ? 11.083 -0.551 -6.460 1.00 96.12 73 MET A CA 1
ATOM 580 C C . MET A 1 73 ? 10.497 -1.573 -5.488 1.00 96.12 73 MET A C 1
ATOM 582 O O . MET A 1 73 ? 9.515 -2.224 -5.821 1.00 96.12 73 MET A O 1
ATOM 586 N N . LYS A 1 74 ? 11.071 -1.688 -4.285 1.00 96.00 74 LYS A N 1
ATOM 587 C CA . LYS A 1 74 ? 10.465 -2.369 -3.129 1.00 96.00 74 LYS A CA 1
ATOM 588 C C . LYS A 1 74 ? 10.112 -1.308 -2.090 1.00 96.00 74 LYS A C 1
ATOM 590 O O . LYS A 1 74 ? 11.004 -0.760 -1.433 1.00 96.00 74 LYS A O 1
ATOM 595 N N . GLY A 1 75 ? 8.832 -0.952 -1.995 1.00 93.75 75 GLY A N 1
ATOM 596 C CA . GLY A 1 75 ? 8.415 0.286 -1.329 1.00 93.75 75 GLY A CA 1
ATOM 597 C C . GLY A 1 75 ? 9.146 1.503 -1.912 1.00 93.75 75 GLY A C 1
ATOM 598 O O . GLY A 1 75 ? 9.183 1.687 -3.123 1.00 93.75 75 GLY A O 1
ATOM 599 N N . TYR A 1 76 ? 9.789 2.310 -1.062 1.00 93.06 76 TYR A N 1
ATOM 600 C CA . TYR A 1 76 ? 10.567 3.484 -1.496 1.00 93.06 76 TYR A CA 1
ATOM 601 C C . TYR A 1 76 ? 11.977 3.163 -2.016 1.00 93.06 76 TYR A C 1
ATOM 603 O O . TYR A 1 76 ? 12.685 4.068 -2.455 1.00 93.06 76 TYR A O 1
ATOM 611 N N . LYS A 1 77 ? 12.429 1.906 -1.937 1.00 95.38 77 LYS A N 1
ATOM 612 C CA . LYS A 1 77 ? 13.788 1.529 -2.333 1.00 95.38 77 LYS A CA 1
ATOM 613 C C . LYS A 1 77 ? 13.827 1.152 -3.808 1.00 95.38 77 LYS A C 1
ATOM 615 O O . LYS A 1 77 ? 13.203 0.174 -4.205 1.00 95.38 77 LYS A O 1
ATOM 620 N N . GLU A 1 78 ? 14.625 1.860 -4.596 1.00 95.75 78 GLU A N 1
ATOM 621 C CA . GLU A 1 78 ? 14.965 1.438 -5.956 1.00 95.75 78 GLU A CA 1
ATOM 622 C C . GLU A 1 78 ? 15.869 0.199 -5.914 1.00 95.75 78 GLU A C 1
ATOM 624 O O . GLU A 1 78 ? 16.872 0.174 -5.198 1.00 95.75 78 GLU A O 1
ATOM 629 N N . ILE A 1 79 ? 15.509 -0.843 -6.664 1.00 96.31 79 ILE A N 1
ATOM 630 C CA . ILE A 1 79 ? 16.279 -2.092 -6.725 1.00 96.31 79 ILE A CA 1
ATOM 631 C C . ILE A 1 79 ? 17.182 -2.091 -7.957 1.00 96.31 79 ILE A C 1
ATOM 633 O O . ILE A 1 79 ? 18.380 -2.342 -7.852 1.00 96.31 79 ILE A O 1
ATOM 637 N N . ARG A 1 80 ? 16.590 -1.846 -9.131 1.00 96.38 80 ARG A N 1
ATOM 638 C CA . ARG A 1 80 ? 17.253 -1.859 -10.442 1.00 96.38 80 ARG A CA 1
ATOM 639 C C . ARG A 1 80 ? 16.357 -1.238 -11.512 1.00 96.38 80 ARG A C 1
ATOM 641 O O . ARG A 1 80 ? 15.199 -0.918 -11.245 1.00 96.38 80 ARG A O 1
ATOM 648 N N . PHE A 1 81 ? 16.861 -1.149 -12.740 1.00 96.62 81 PHE A N 1
ATOM 649 C CA . PHE A 1 81 ? 16.018 -0.880 -13.903 1.00 96.62 81 PHE A CA 1
ATOM 650 C C . PHE A 1 81 ? 14.980 -1.989 -14.112 1.00 96.62 81 PHE A C 1
ATOM 652 O O . PHE A 1 81 ? 15.259 -3.180 -13.932 1.00 96.62 81 PHE A O 1
ATOM 659 N N . LEU A 1 82 ? 13.775 -1.563 -14.469 1.00 95.12 82 LEU A N 1
ATOM 660 C CA . LEU A 1 82 ? 12.648 -2.413 -14.818 1.00 95.12 82 LEU A CA 1
ATOM 661 C C . LEU A 1 82 ? 12.857 -2.970 -16.231 1.00 95.12 82 LEU A C 1
ATOM 663 O O . LEU A 1 82 ? 13.351 -2.264 -17.115 1.00 95.12 82 LEU A O 1
ATOM 667 N N . THR A 1 83 ? 12.486 -4.224 -16.461 1.00 92.88 83 THR A N 1
ATOM 668 C CA . THR A 1 83 ? 12.409 -4.772 -17.823 1.00 92.88 83 THR A CA 1
ATOM 669 C C . THR A 1 83 ? 11.071 -4.414 -18.471 1.00 92.88 83 THR A C 1
ATOM 671 O O . THR A 1 83 ? 10.138 -3.982 -17.794 1.00 92.88 83 THR A O 1
ATOM 674 N N . LYS A 1 84 ? 10.967 -4.574 -19.794 1.00 90.50 84 LYS A N 1
ATOM 675 C CA . LYS A 1 84 ? 9.714 -4.298 -20.507 1.00 90.50 84 LYS A CA 1
ATOM 676 C C . LYS A 1 84 ? 8.586 -5.221 -20.035 1.00 90.50 84 LYS A C 1
ATOM 678 O O . LYS A 1 84 ? 7.509 -4.728 -19.729 1.00 90.50 84 LYS A O 1
ATOM 683 N N . ASP A 1 85 ? 8.868 -6.516 -19.904 1.00 90.50 85 ASP A N 1
ATOM 684 C CA . ASP A 1 85 ? 7.878 -7.530 -19.512 1.00 90.50 85 ASP A CA 1
ATOM 685 C C . ASP A 1 85 ? 7.348 -7.304 -18.085 1.00 90.50 85 ASP A C 1
ATOM 687 O O . ASP A 1 85 ? 6.185 -7.558 -17.790 1.00 90.50 85 ASP A O 1
ATOM 691 N N . GLU A 1 86 ? 8.181 -6.763 -17.192 1.00 90.50 86 GLU A N 1
ATOM 692 C CA . GLU A 1 86 ? 7.781 -6.436 -15.819 1.00 90.50 86 GLU A CA 1
ATOM 693 C C . GLU A 1 86 ? 6.907 -5.182 -15.715 1.00 90.50 86 GLU A C 1
ATOM 695 O O . GLU A 1 86 ? 6.188 -5.018 -14.727 1.00 90.50 86 GLU A O 1
ATOM 700 N N . SER A 1 87 ? 6.972 -4.286 -16.703 1.00 88.00 87 SER A N 1
ATOM 701 C CA . SER A 1 87 ? 6.228 -3.022 -16.680 1.00 88.00 87 SER A CA 1
ATOM 702 C C . SER A 1 87 ? 4.718 -3.223 -16.655 1.00 88.00 87 SER A C 1
ATOM 704 O O . SER A 1 87 ? 4.015 -2.409 -16.056 1.00 88.00 87 SER A O 1
ATOM 706 N N . ASP A 1 88 ? 4.236 -4.300 -17.270 1.00 87.88 88 ASP A N 1
ATOM 707 C CA . ASP A 1 88 ? 2.809 -4.619 -17.324 1.00 87.88 88 ASP A CA 1
ATOM 708 C C . ASP A 1 88 ? 2.347 -5.417 -16.093 1.00 87.88 88 ASP A C 1
ATOM 710 O O . ASP A 1 88 ? 1.149 -5.534 -15.842 1.00 87.88 88 ASP A O 1
ATOM 714 N N . PHE A 1 89 ? 3.287 -5.947 -15.301 1.00 90.50 89 PHE A N 1
ATOM 715 C CA . PHE A 1 89 ? 2.985 -6.791 -14.146 1.00 90.50 89 PHE A CA 1
ATOM 716 C C . PHE A 1 89 ? 2.888 -5.998 -12.838 1.00 90.50 89 PHE A C 1
ATOM 718 O O . PHE A 1 89 ? 1.986 -6.233 -12.034 1.00 90.50 89 PHE A O 1
ATOM 725 N N . TYR A 1 90 ? 3.811 -5.059 -12.603 1.00 93.00 90 TYR A N 1
ATOM 726 C CA . TYR A 1 90 ? 3.879 -4.358 -11.320 1.00 93.00 90 TYR A CA 1
ATOM 727 C C . TYR A 1 90 ? 3.009 -3.094 -11.276 1.00 93.00 90 TYR A C 1
ATOM 729 O O . TYR A 1 90 ? 2.998 -2.295 -12.222 1.00 93.00 90 TYR A O 1
ATOM 737 N N . PRO A 1 91 ? 2.325 -2.836 -10.144 1.00 91.75 91 PRO A N 1
ATOM 738 C CA . PRO A 1 91 ? 1.589 -1.596 -9.956 1.00 91.75 91 PRO A CA 1
ATOM 739 C C . PRO A 1 91 ? 2.538 -0.395 -9.966 1.00 91.75 91 PRO A C 1
ATOM 741 O O . PRO A 1 91 ? 3.694 -0.475 -9.548 1.00 91.75 91 PRO A O 1
ATOM 744 N N . ILE A 1 92 ? 2.039 0.753 -10.419 1.00 91.69 92 ILE A N 1
ATOM 745 C CA . ILE A 1 92 ? 2.776 2.013 -10.306 1.00 91.69 92 ILE A CA 1
ATOM 746 C C . ILE A 1 92 ? 2.869 2.448 -8.845 1.00 91.69 92 ILE A C 1
ATOM 748 O O . ILE A 1 92 ? 1.900 2.339 -8.090 1.00 91.69 92 ILE A O 1
ATOM 752 N N . PHE A 1 93 ? 4.021 2.996 -8.458 1.00 87.69 93 PHE A N 1
ATOM 753 C CA . PHE A 1 93 ? 4.200 3.651 -7.169 1.00 87.69 93 PHE A CA 1
ATOM 754 C C . PHE A 1 93 ? 3.475 5.006 -7.139 1.00 87.69 93 PHE A C 1
ATOM 756 O O . PHE A 1 93 ? 4.075 6.078 -7.189 1.00 87.69 93 PHE A O 1
ATOM 763 N N . SER A 1 94 ? 2.143 4.964 -7.123 1.00 80.44 94 SER A N 1
ATOM 764 C CA . SER A 1 94 ? 1.296 6.155 -7.119 1.00 80.44 94 SER A CA 1
ATOM 765 C C . SER A 1 94 ? 1.118 6.724 -5.716 1.00 80.44 94 SER A C 1
ATOM 767 O O . SER A 1 94 ? 0.979 5.978 -4.740 1.00 80.44 94 SER A O 1
ATOM 769 N N . THR A 1 95 ? 0.990 8.048 -5.637 1.00 87.00 95 THR A N 1
ATOM 770 C CA . THR A 1 95 ? 0.437 8.698 -4.448 1.00 87.00 95 THR A CA 1
ATOM 771 C C . THR A 1 95 ? -1.080 8.563 -4.461 1.00 87.00 95 THR A C 1
ATOM 773 O O . THR A 1 95 ? -1.757 9.036 -5.369 1.00 87.00 95 THR A O 1
ATOM 776 N N . TRP A 1 96 ? -1.608 7.904 -3.443 1.00 90.50 96 TRP A N 1
ATOM 777 C CA . TRP A 1 96 ? -3.025 7.803 -3.157 1.00 90.50 96 TRP A CA 1
ATOM 778 C C . TRP A 1 96 ? -3.543 9.126 -2.592 1.00 90.50 96 TRP A C 1
ATOM 780 O O . TRP A 1 96 ? -2.940 9.718 -1.691 1.00 90.50 96 TRP A O 1
ATOM 790 N N . GLY A 1 97 ? -4.683 9.575 -3.121 1.00 89.88 97 GLY A N 1
ATOM 791 C CA . GLY A 1 97 ? -5.463 10.646 -2.508 1.00 89.88 97 GLY A CA 1
ATOM 792 C C . GLY A 1 97 ? -5.930 10.257 -1.103 1.00 89.88 97 GLY A C 1
ATOM 793 O O . GLY A 1 97 ? -5.954 9.076 -0.752 1.00 89.88 97 GLY A O 1
ATOM 794 N N . TYR A 1 98 ? -6.314 11.250 -0.302 1.00 90.81 98 TYR A N 1
ATOM 795 C CA . TYR A 1 98 ? -6.604 11.047 1.123 1.00 90.81 98 TYR A CA 1
ATOM 796 C C . TYR A 1 98 ? -7.740 10.036 1.369 1.00 90.81 98 TYR A C 1
ATOM 798 O O . TYR A 1 98 ? -7.681 9.289 2.333 1.00 90.81 98 TYR A O 1
ATOM 806 N N . ASP A 1 99 ? -8.720 9.939 0.468 1.00 91.25 99 ASP A N 1
ATOM 807 C CA . ASP A 1 99 ? -9.855 9.013 0.598 1.00 91.25 99 ASP A CA 1
ATOM 808 C C . ASP A 1 99 ? -9.622 7.611 0.023 1.00 91.25 99 ASP A C 1
ATOM 810 O O . ASP A 1 99 ? -10.429 6.713 0.255 1.00 91.25 99 ASP A O 1
ATOM 814 N N . VAL A 1 100 ? -8.537 7.385 -0.726 1.00 92.25 100 VAL A N 1
ATOM 815 C CA . VAL A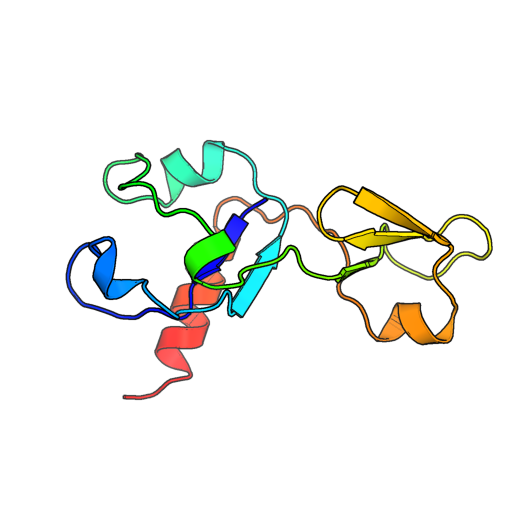 1 100 ? -8.355 6.144 -1.503 1.00 92.25 100 VAL A CA 1
ATOM 816 C C . VAL A 1 100 ? -8.394 4.902 -0.616 1.00 92.25 100 VAL A C 1
ATOM 818 O O . VAL A 1 100 ? -9.015 3.913 -0.987 1.00 92.25 100 VAL A O 1
ATOM 821 N N . ILE A 1 101 ? -7.771 4.939 0.567 1.00 91.00 101 ILE A N 1
ATOM 822 C CA . ILE A 1 101 ? -7.757 3.777 1.467 1.00 91.00 101 ILE A CA 1
ATOM 823 C C . ILE A 1 101 ? -9.156 3.440 2.000 1.00 91.00 101 ILE A C 1
ATOM 825 O O . ILE A 1 101 ? -9.488 2.265 2.134 1.00 91.00 101 ILE A O 1
ATOM 829 N N . ARG A 1 102 ? -9.986 4.462 2.251 1.00 91.50 102 ARG A N 1
ATOM 830 C CA . ARG A 1 102 ? -11.374 4.300 2.689 1.00 91.50 102 ARG A CA 1
ATOM 831 C C . ARG A 1 102 ? -12.226 3.724 1.561 1.00 91.50 102 ARG A C 1
ATOM 833 O O . ARG A 1 102 ? -12.909 2.734 1.782 1.00 91.50 102 ARG A O 1
ATOM 840 N N . ILE A 1 103 ? -12.115 4.285 0.356 1.00 93.19 103 ILE A N 1
ATOM 841 C CA . ILE A 1 103 ? -12.838 3.803 -0.831 1.00 93.19 103 ILE A CA 1
ATOM 842 C C . ILE A 1 103 ? -12.502 2.331 -1.102 1.00 93.19 103 ILE A C 1
ATOM 844 O O . ILE A 1 103 ? -13.407 1.516 -1.235 1.00 93.19 103 ILE A O 1
ATOM 848 N N . LEU A 1 104 ? -11.215 1.962 -1.093 1.00 91.94 104 LEU A N 1
ATOM 849 C CA . LEU A 1 104 ? -10.792 0.569 -1.284 1.00 91.94 104 LEU A CA 1
ATOM 850 C C . LEU A 1 104 ? -11.380 -0.369 -0.217 1.00 91.94 104 LEU A C 1
ATOM 852 O O . LEU A 1 104 ? -11.798 -1.480 -0.537 1.00 91.94 104 LEU A O 1
ATOM 856 N N . ALA A 1 105 ? -11.411 0.062 1.048 1.00 91.62 105 ALA A N 1
ATOM 857 C CA . ALA A 1 105 ? -11.993 -0.724 2.132 1.00 91.62 105 ALA A CA 1
ATOM 858 C C . ALA A 1 105 ? -13.512 -0.910 1.958 1.00 91.62 105 ALA A C 1
ATOM 860 O O . ALA A 1 105 ? -14.019 -2.022 2.125 1.00 91.62 105 ALA A O 1
ATOM 861 N N . GLU A 1 106 ? -14.232 0.152 1.590 1.00 91.69 106 GLU A N 1
ATOM 862 C CA . GLU A 1 106 ? -15.677 0.135 1.331 1.00 91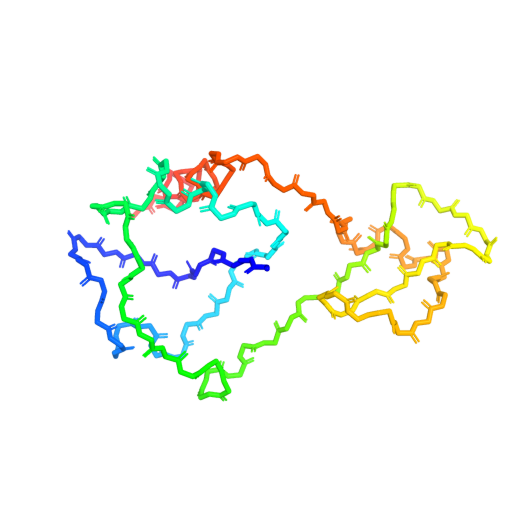.69 106 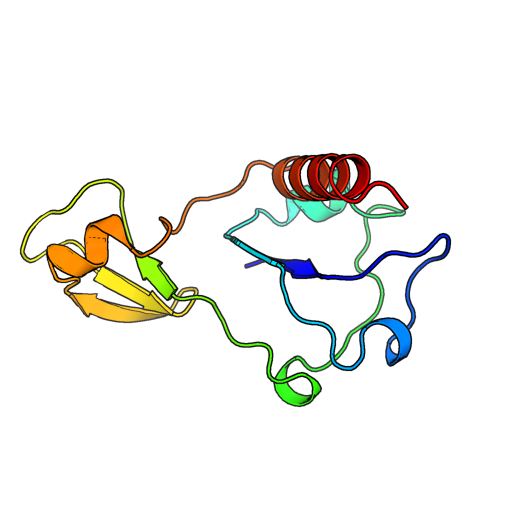GLU A CA 1
ATOM 863 C C . GLU A 1 106 ? -16.018 -0.785 0.143 1.00 91.69 106 GLU A C 1
ATOM 865 O O . GLU A 1 106 ? -16.867 -1.669 0.271 1.00 91.69 106 GLU A O 1
ATOM 870 N N . GLU A 1 107 ? -15.308 -0.659 -0.982 1.00 92.38 107 GLU A N 1
ATOM 871 C CA . GLU A 1 107 ? -15.497 -1.498 -2.177 1.00 92.38 107 GLU A CA 1
ATOM 872 C C . GLU A 1 107 ? -15.295 -2.990 -1.882 1.00 92.38 107 GLU A C 1
ATOM 874 O O . GLU A 1 107 ? -16.083 -3.840 -2.316 1.00 92.38 107 GLU A O 1
ATOM 879 N N . LEU A 1 108 ? -14.255 -3.324 -1.113 1.00 89.12 108 LEU A N 1
ATOM 880 C CA . LEU A 1 108 ? -13.972 -4.702 -0.715 1.00 89.12 108 LEU A CA 1
ATOM 881 C C . LEU A 1 108 ? -15.008 -5.246 0.269 1.00 89.12 108 LEU A C 1
ATOM 883 O O . LEU A 1 108 ? -15.350 -6.426 0.185 1.00 89.12 108 LEU A O 1
ATOM 887 N N . SER A 1 109 ? -15.535 -4.402 1.157 1.00 83.75 109 SER A N 1
ATOM 888 C CA . SER A 1 109 ? -16.585 -4.785 2.108 1.00 83.75 109 SER A CA 1
ATOM 889 C C . SER A 1 109 ? -17.904 -5.104 1.399 1.00 83.75 109 SER A C 1
ATOM 891 O O . SER A 1 109 ? -18.591 -6.044 1.778 1.00 83.75 109 SER A O 1
ATOM 893 N N . VAL A 1 110 ? -18.242 -4.373 0.330 1.00 80.88 110 VAL A N 1
ATOM 894 C CA . VAL A 1 110 ? -19.430 -4.657 -0.498 1.00 80.88 110 VAL A CA 1
ATOM 895 C C . VAL A 1 110 ? -19.226 -5.900 -1.373 1.00 80.88 110 VAL A C 1
ATOM 897 O O . VAL A 1 110 ? -20.160 -6.676 -1.580 1.00 80.88 110 VAL A O 1
ATOM 900 N N . SER A 1 111 ? -18.008 -6.104 -1.886 1.00 71.62 111 SER A N 1
ATOM 901 C CA . SER A 1 111 ? -17.674 -7.235 -2.766 1.00 71.62 111 SER A CA 1
ATOM 902 C C . SER A 1 111 ? -17.596 -8.566 -2.013 1.00 71.62 111 SER A C 1
ATOM 904 O O . SER A 1 111 ? -18.036 -9.596 -2.525 1.00 71.62 111 SER A O 1
ATOM 906 N N . LYS A 1 112 ? -17.080 -8.554 -0.778 1.00 61.56 112 LYS A N 1
ATOM 907 C CA . LYS A 1 112 ? -17.179 -9.672 0.165 1.00 61.56 112 LYS A CA 1
ATOM 908 C C . LYS A 1 112 ? -18.578 -9.653 0.796 1.00 61.56 112 LYS A C 1
ATOM 910 O O . LYS A 1 112 ? -18.717 -9.282 1.955 1.00 61.56 112 LYS A O 1
ATOM 915 N N . LYS A 1 113 ? -19.628 -10.026 0.051 1.00 49.12 113 LYS A N 1
ATOM 916 C CA . LYS A 1 113 ? -20.923 -10.346 0.681 1.00 49.12 113 LYS A CA 1
ATOM 917 C C . LYS A 1 113 ? -20.677 -11.421 1.747 1.00 49.12 113 LYS A C 1
ATOM 919 O O . LYS A 1 113 ? -20.317 -12.543 1.393 1.00 49.12 113 LYS A O 1
ATOM 924 N N . ILE A 1 114 ? -20.802 -11.028 3.013 1.00 46.69 114 ILE A N 1
ATOM 925 C CA . ILE A 1 114 ? -20.863 -11.915 4.183 1.00 46.69 114 ILE A CA 1
ATOM 926 C C . ILE A 1 114 ? -22.148 -12.739 4.094 1.00 46.69 114 ILE A C 1
ATOM 928 O O . ILE A 1 114 ? -23.185 -12.152 3.700 1.00 46.69 114 ILE A O 1
#

Foldseek 3Di:
DDFQWPADDDDDDDQVSRQLIEGPDDAAEDLVLLQVPNDVSDDDDDDDVVRNPYFAFWAWADPDDDPPPIFIARQPRTDGHDDNVCNVVHHHRDYDDSCRSVVVVVVVVVVPPD

Sequence (114 aa):
MAGLMDWIGEVVPKENDLAGKQTIKQGQIHIKTIHETALDKKILGYRNLYLDYIEPDLFRSQDGYQLGSSKLMKGYKEIRFLTKDESDFYPIFSTWGYDVIRILAEELSVSKKI